Protein AF-A0A231PL87-F1 (afdb_monomer_lite)

pLDDT: mean 83.59, std 14.61, range [49.09, 95.31]

Secondary structure (DSSP, 8-state):
-----EEEEESSHHHHHHHHHHHHHHHTEEEEEEEE-TTSSSEEEEEEEPPSTT------

Sequence (60 aa):
MDDVVYMVRGGTREACQRELDRLCELLGARPTMRPTDGTGRGWVARAVPVPAAAVEPAEQ

Foldseek 3Di:
DDFDKDKFWDQDLVRRQVVVVVCCVVQVWAWPAHWDCVPDRTTMTMIGHDPPVPCPPPDD

Radius of gyration: 14.13 Å; chains: 1; bounding box: 34×26×38 Å

Structure (mmCIF, N/CA/C/O backbone):
data_AF-A0A231PL87-F1
#
_entry.id   AF-A0A231PL87-F1
#
loop_
_atom_site.group_PDB
_atom_site.id
_atom_site.type_symbol
_atom_site.label_atom_id
_atom_site.label_alt_id
_atom_site.label_comp_id
_atom_site.label_asym_id
_atom_site.label_entity_id
_atom_site.label_seq_id
_atom_site.pdbx_PDB_ins_code
_atom_site.Cartn_x
_atom_site.Cartn_y
_atom_site.Cartn_z
_atom_site.occupancy
_atom_site.B_iso_or_equiv
_atom_site.auth_seq_id
_atom_site.auth_comp_id
_atom_site.auth_asym_id
_atom_site.auth_atom_id
_atom_site.pdbx_PDB_model_num
ATOM 1 N N . MET A 1 1 ? -18.437 -9.084 -9.290 1.00 51.25 1 MET A N 1
ATOM 2 C CA . MET A 1 1 ? -17.469 -9.183 -8.184 1.00 51.25 1 MET A CA 1
ATOM 3 C C . MET A 1 1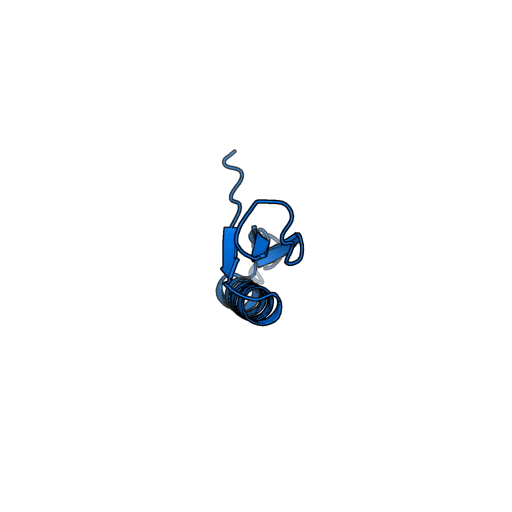 ? -16.400 -8.158 -8.497 1.00 51.25 1 MET A C 1
ATOM 5 O O . MET A 1 1 ? -15.858 -8.229 -9.590 1.00 51.25 1 MET A O 1
ATOM 9 N N . ASP A 1 2 ? -16.252 -7.134 -7.662 1.00 70.94 2 ASP A N 1
ATOM 10 C CA . ASP A 1 2 ? -15.251 -6.083 -7.877 1.00 70.94 2 ASP A CA 1
ATOM 11 C C . ASP A 1 2 ? -13.883 -6.609 -7.417 1.00 70.94 2 ASP A C 1
ATOM 13 O O . ASP A 1 2 ? -13.786 -7.161 -6.319 1.00 70.94 2 ASP A O 1
ATOM 17 N N . ASP A 1 3 ? -12.863 -6.514 -8.271 1.00 78.50 3 ASP A N 1
ATOM 18 C CA . ASP A 1 3 ? -11.502 -6.970 -7.967 1.00 78.50 3 ASP A CA 1
ATOM 19 C C . ASP A 1 3 ? -10.693 -5.761 -7.471 1.00 78.50 3 ASP A C 1
ATOM 21 O O . ASP A 1 3 ? -10.201 -4.941 -8.252 1.00 78.50 3 ASP A O 1
ATOM 25 N N . VAL A 1 4 ? -10.634 -5.589 -6.147 1.00 87.62 4 VAL A N 1
ATOM 26 C CA . VAL A 1 4 ? -9.978 -4.434 -5.521 1.00 87.62 4 VAL A CA 1
ATOM 27 C C . VAL A 1 4 ? -8.466 -4.655 -5.482 1.00 87.62 4 VAL A C 1
ATOM 29 O O . VAL A 1 4 ? -7.975 -5.584 -4.842 1.00 87.62 4 VAL A O 1
ATOM 32 N N . VAL A 1 5 ? -7.708 -3.749 -6.103 1.00 90.69 5 VAL A N 1
ATOM 33 C CA . VAL A 1 5 ? -6.238 -3.757 -6.076 1.00 90.69 5 VAL A CA 1
ATOM 34 C C . VAL A 1 5 ? -5.715 -2.412 -5.585 1.00 90.69 5 VAL A C 1
ATOM 36 O O . VAL A 1 5 ? -5.984 -1.364 -6.170 1.00 90.69 5 VAL A O 1
ATOM 39 N N . TYR A 1 6 ? -4.896 -2.444 -4.539 1.00 91.50 6 TYR A N 1
ATOM 40 C CA . TYR A 1 6 ? -4.178 -1.281 -4.035 1.00 91.50 6 TYR A CA 1
ATOM 41 C C . TYR A 1 6 ? -2.847 -1.126 -4.768 1.00 91.50 6 TYR A C 1
ATOM 43 O O . TYR A 1 6 ? -2.054 -2.066 -4.837 1.00 91.50 6 TYR A O 1
ATOM 51 N N . MET A 1 7 ? -2.577 0.068 -5.301 1.00 91.88 7 MET A N 1
ATOM 52 C CA . MET A 1 7 ? -1.309 0.397 -5.957 1.00 91.88 7 MET A CA 1
ATOM 53 C C . MET A 1 7 ? -0.553 1.471 -5.185 1.00 91.88 7 MET A C 1
ATOM 55 O O . MET A 1 7 ? -1.087 2.543 -4.911 1.00 91.88 7 MET A O 1
ATOM 59 N N . VAL A 1 8 ? 0.721 1.200 -4.914 1.00 92.38 8 VAL A N 1
ATOM 60 C CA . VAL A 1 8 ? 1.631 2.104 -4.210 1.00 92.38 8 VAL A CA 1
ATOM 61 C C . VAL A 1 8 ? 2.724 2.565 -5.162 1.00 92.38 8 VAL A C 1
ATOM 63 O O . VAL A 1 8 ? 3.294 1.758 -5.897 1.00 92.38 8 VAL A O 1
ATOM 66 N N . ARG A 1 9 ? 3.026 3.866 -5.141 1.00 92.00 9 ARG A N 1
ATOM 67 C CA . ARG A 1 9 ? 4.080 4.492 -5.947 1.00 92.00 9 ARG A CA 1
ATOM 68 C C . ARG A 1 9 ? 5.093 5.208 -5.064 1.00 92.00 9 ARG A C 1
ATOM 70 O O . ARG A 1 9 ? 4.708 5.942 -4.164 1.00 92.00 9 ARG A O 1
ATOM 77 N N . GLY A 1 10 ? 6.378 5.020 -5.352 1.00 90.12 10 GLY A N 1
ATOM 78 C CA . GLY A 1 10 ? 7.475 5.681 -4.646 1.00 90.12 10 GLY A CA 1
ATOM 79 C C . GLY A 1 10 ? 8.578 6.164 -5.585 1.00 90.12 10 GLY A C 1
ATOM 80 O O . GLY A 1 10 ? 8.808 5.586 -6.646 1.00 90.12 10 GLY A O 1
ATOM 81 N N . GLY A 1 11 ? 9.281 7.226 -5.181 1.00 90.69 11 GLY A N 1
ATOM 82 C CA . GLY A 1 11 ? 10.444 7.740 -5.917 1.00 90.69 11 GLY A CA 1
ATOM 83 C C . GLY A 1 11 ? 11.671 6.823 -5.836 1.00 90.69 11 GLY A C 1
ATOM 84 O O . GLY A 1 11 ? 12.504 6.826 -6.736 1.00 90.69 11 GLY A O 1
ATOM 85 N N . THR A 1 12 ? 11.754 5.994 -4.793 1.00 92.38 12 THR A N 1
ATOM 86 C CA . THR A 1 12 ? 12.794 4.975 -4.598 1.00 92.38 12 THR A CA 1
ATOM 87 C C . THR A 1 12 ? 12.168 3.633 -4.231 1.00 92.38 12 THR A C 1
ATOM 89 O O . THR A 1 12 ? 11.000 3.566 -3.823 1.00 92.38 12 THR A O 1
ATOM 92 N N . ARG A 1 13 ? 12.961 2.560 -4.343 1.00 91.75 13 ARG A N 1
ATOM 93 C CA . ARG A 1 13 ? 12.545 1.207 -3.972 1.00 91.75 13 ARG A CA 1
ATOM 94 C C . ARG A 1 13 ? 12.127 1.139 -2.510 1.00 91.75 13 ARG A C 1
ATOM 96 O O . ARG A 1 13 ? 11.052 0.620 -2.220 1.00 91.75 13 ARG A O 1
ATOM 103 N N . GLU A 1 14 ? 12.939 1.685 -1.602 1.00 93.88 14 GLU A N 1
ATOM 104 C CA . GLU A 1 14 ? 12.628 1.655 -0.169 1.00 93.88 14 GLU A CA 1
ATOM 105 C C . GLU A 1 14 ? 11.380 2.469 0.177 1.00 93.88 14 GLU A C 1
ATOM 107 O O . GLU A 1 14 ? 10.567 2.019 0.979 1.00 93.88 14 GLU A O 1
ATOM 112 N N . ALA A 1 15 ? 11.184 3.639 -0.444 1.00 92.56 15 ALA A N 1
ATOM 113 C CA . ALA A 1 15 ? 9.998 4.455 -0.190 1.00 92.56 15 ALA A CA 1
ATOM 114 C C . ALA A 1 15 ? 8.713 3.735 -0.630 1.00 92.56 15 ALA A C 1
ATOM 116 O O . ALA A 1 15 ? 7.722 3.748 0.096 1.00 92.56 15 ALA A O 1
ATOM 117 N N . CYS A 1 16 ? 8.752 3.062 -1.786 1.00 94.38 16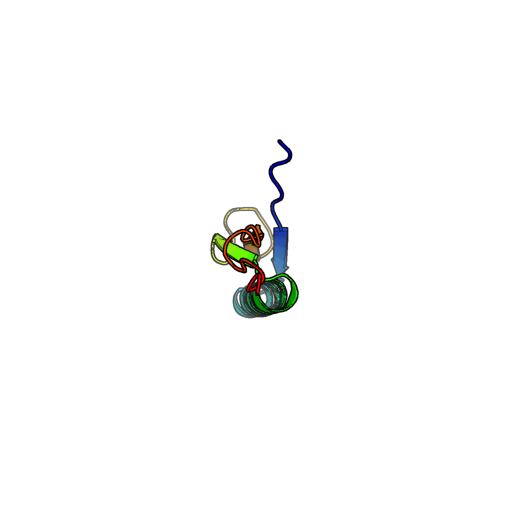 CYS A N 1
ATOM 118 C CA . CYS A 1 16 ? 7.643 2.244 -2.273 1.00 94.38 16 CYS A CA 1
ATOM 119 C C . CYS A 1 16 ? 7.387 1.035 -1.361 1.00 94.38 16 CYS A C 1
ATOM 121 O O . CYS A 1 16 ? 6.240 0.764 -1.017 1.00 94.38 16 CYS A O 1
ATOM 123 N N . GLN A 1 17 ? 8.444 0.344 -0.918 1.00 94.31 17 GLN A N 1
ATOM 124 C CA . GLN A 1 17 ? 8.318 -0.799 -0.011 1.00 94.31 17 GLN A CA 1
ATOM 125 C C . GLN A 1 17 ? 7.720 -0.403 1.342 1.00 94.31 17 GLN A C 1
ATOM 127 O O . GLN A 1 17 ? 6.856 -1.112 1.845 1.00 94.31 17 GLN A O 1
ATOM 132 N N . ARG A 1 18 ? 8.158 0.720 1.921 1.00 95.31 18 ARG A N 1
ATOM 133 C CA . ARG A 1 18 ? 7.664 1.208 3.214 1.00 95.31 18 ARG A CA 1
ATOM 134 C C . ARG A 1 18 ? 6.175 1.540 3.168 1.00 95.31 18 ARG A C 1
ATOM 136 O O . ARG A 1 18 ? 5.445 1.203 4.089 1.00 95.31 18 ARG A O 1
ATOM 143 N N . GLU A 1 19 ? 5.728 2.200 2.104 1.00 94.75 19 GLU A N 1
ATOM 144 C CA . GLU A 1 19 ? 4.315 2.555 1.959 1.00 94.75 19 GLU A CA 1
ATOM 145 C C . GLU A 1 19 ? 3.450 1.325 1.633 1.00 94.75 19 GLU A C 1
ATOM 147 O O . GLU A 1 19 ? 2.323 1.219 2.108 1.00 94.75 19 GLU A O 1
ATOM 152 N N . LEU A 1 20 ? 3.990 0.347 0.894 1.00 94.88 20 LEU A N 1
ATOM 153 C CA . LEU A 1 20 ? 3.336 -0.947 0.684 1.00 94.88 20 LEU A CA 1
ATOM 154 C C . LEU A 1 20 ? 3.118 -1.689 2.004 1.00 94.88 20 LEU A C 1
ATOM 156 O O . LEU A 1 20 ? 2.026 -2.201 2.232 1.00 94.88 20 LEU A O 1
ATOM 160 N N . ASP A 1 21 ? 4.146 -1.741 2.848 1.00 94.00 21 ASP A N 1
ATOM 161 C CA . ASP A 1 21 ? 4.095 -2.399 4.153 1.00 94.00 21 ASP A CA 1
ATOM 162 C C . ASP A 1 21 ? 3.047 -1.737 5.054 1.00 94.00 21 ASP A C 1
ATOM 164 O O . ASP A 1 21 ? 2.101 -2.390 5.491 1.00 94.00 21 ASP A O 1
ATOM 168 N N . ARG A 1 22 ? 3.107 -0.404 5.167 1.00 94.12 22 ARG A N 1
ATOM 169 C CA . ARG A 1 22 ? 2.127 0.395 5.910 1.00 94.12 22 ARG A CA 1
ATOM 170 C C . ARG A 1 22 ? 0.695 0.173 5.419 1.00 94.12 22 ARG A C 1
ATOM 172 O O . ARG A 1 22 ? -0.225 0.069 6.225 1.00 94.12 22 ARG A O 1
ATOM 179 N N . LEU A 1 23 ? 0.487 0.108 4.103 1.00 92.31 23 LEU A N 1
ATOM 180 C CA . LEU A 1 23 ? -0.827 -0.165 3.520 1.00 92.31 23 LEU A CA 1
ATOM 181 C C . LEU A 1 23 ? -1.321 -1.567 3.889 1.00 92.31 23 LEU A C 1
ATOM 183 O O . LEU A 1 23 ? -2.498 -1.737 4.206 1.00 92.31 23 LEU A O 1
ATOM 187 N N . CYS A 1 24 ? -0.433 -2.562 3.858 1.00 92.44 24 CYS A N 1
ATOM 188 C CA . CYS A 1 24 ? -0.762 -3.931 4.240 1.00 92.44 24 CYS A CA 1
ATOM 189 C C . CYS A 1 24 ? -1.140 -4.027 5.722 1.00 92.44 24 CYS A C 1
ATOM 191 O O . CYS A 1 24 ? -2.146 -4.658 6.035 1.00 92.44 24 CYS A O 1
ATOM 193 N N . GLU A 1 25 ? -0.409 -3.347 6.608 1.00 91.88 25 GLU A N 1
ATOM 194 C CA . GLU A 1 25 ? -0.730 -3.281 8.038 1.00 91.88 25 GLU A CA 1
ATOM 195 C C . GLU A 1 25 ? -2.074 -2.590 8.306 1.00 91.88 25 GLU A C 1
ATOM 197 O O . GLU A 1 25 ? -2.891 -3.103 9.067 1.00 91.88 25 GLU A O 1
ATOM 202 N N . LEU A 1 26 ? -2.333 -1.446 7.664 1.00 91.12 26 LEU A N 1
ATOM 203 C CA . LEU A 1 26 ? -3.544 -0.656 7.908 1.00 91.12 26 LEU A CA 1
ATOM 204 C C . LEU A 1 26 ? -4.815 -1.309 7.362 1.00 91.12 26 LEU A C 1
ATOM 206 O O . LEU A 1 26 ? -5.878 -1.179 7.964 1.00 91.12 26 LEU A O 1
ATOM 210 N N . LEU A 1 27 ? -4.721 -1.958 6.201 1.00 89.38 27 LEU A N 1
ATOM 211 C CA . LEU A 1 27 ? -5.882 -2.495 5.486 1.00 89.38 27 LEU A CA 1
ATOM 212 C C . LEU A 1 27 ? -6.013 -4.017 5.610 1.00 89.38 27 LEU A C 1
ATOM 214 O O . LEU A 1 27 ? -6.907 -4.595 4.996 1.00 89.38 27 LEU A O 1
ATOM 218 N N . GLY A 1 28 ? -5.108 -4.681 6.339 1.00 89.56 28 GLY A N 1
ATOM 219 C CA . GLY A 1 28 ? -5.026 -6.145 6.349 1.00 89.56 28 GLY A CA 1
ATOM 220 C C . GLY A 1 28 ? -4.805 -6.718 4.945 1.00 89.56 28 GLY A C 1
ATOM 221 O O . GLY A 1 28 ? -5.284 -7.803 4.618 1.00 89.56 28 GLY A O 1
ATOM 222 N N . ALA A 1 29 ? -4.141 -5.958 4.074 1.00 91.75 29 ALA A N 1
ATOM 223 C CA . ALA A 1 29 ? -3.899 -6.351 2.696 1.00 91.75 29 ALA A CA 1
ATOM 224 C C . ALA A 1 29 ? -2.654 -7.240 2.591 1.00 91.75 29 ALA A C 1
ATOM 226 O O . ALA A 1 29 ? -1.792 -7.262 3.470 1.00 91.75 29 ALA A O 1
ATOM 227 N N . ARG A 1 30 ? -2.545 -7.981 1.487 1.00 91.75 30 ARG A N 1
ATOM 228 C CA . ARG A 1 30 ? -1.360 -8.777 1.161 1.00 91.75 30 ARG A CA 1
ATOM 229 C C . ARG A 1 30 ? -0.682 -8.259 -0.099 1.00 91.75 30 ARG A C 1
ATOM 231 O O . ARG A 1 30 ? -1.365 -8.046 -1.104 1.00 91.75 30 ARG A O 1
ATOM 238 N N . PRO A 1 31 ? 0.653 -8.104 -0.090 1.00 92.62 31 PRO A N 1
ATOM 239 C CA . PRO A 1 31 ? 1.384 -7.673 -1.267 1.00 92.62 31 PRO A CA 1
ATOM 240 C C . PRO A 1 31 ? 1.350 -8.778 -2.328 1.00 92.62 31 PRO A C 1
ATOM 242 O O . PRO A 1 31 ? 1.797 -9.899 -2.092 1.00 92.62 31 PRO A O 1
ATOM 245 N N . THR A 1 32 ? 0.842 -8.450 -3.512 1.00 93.19 32 THR A N 1
ATOM 246 C CA . THR A 1 32 ? 0.842 -9.341 -4.684 1.00 93.19 32 THR A CA 1
ATOM 247 C C . THR A 1 32 ? 2.002 -9.042 -5.620 1.00 93.19 32 THR A C 1
ATOM 249 O O . THR A 1 32 ? 2.440 -9.908 -6.372 1.00 93.19 32 THR A O 1
ATOM 252 N N . MET A 1 33 ? 2.539 -7.823 -5.554 1.00 91.94 33 MET A N 1
ATOM 253 C CA . MET A 1 33 ? 3.634 -7.371 -6.399 1.00 91.94 33 MET A CA 1
ATOM 254 C C . MET A 1 33 ? 4.587 -6.506 -5.583 1.00 91.94 33 MET A C 1
ATOM 256 O O . MET A 1 33 ? 4.206 -5.454 -5.067 1.00 91.94 33 MET A O 1
ATOM 260 N N . ARG A 1 34 ? 5.840 -6.956 -5.480 1.00 90.88 34 ARG A N 1
ATOM 261 C CA . ARG A 1 34 ? 6.920 -6.189 -4.849 1.00 90.88 34 ARG A CA 1
ATOM 262 C C . ARG A 1 34 ? 7.273 -4.957 -5.695 1.00 90.88 34 ARG A C 1
ATOM 264 O O . ARG A 1 34 ? 7.015 -4.975 -6.900 1.00 90.88 34 ARG A O 1
ATOM 271 N N . PRO A 1 35 ? 7.894 -3.924 -5.094 1.00 92.44 35 PRO A N 1
ATOM 272 C CA . PRO A 1 35 ? 8.332 -2.740 -5.819 1.00 92.44 35 PRO A CA 1
ATOM 273 C C . PRO A 1 35 ? 9.166 -3.096 -7.052 1.00 92.44 35 PRO A C 1
ATOM 275 O O . PRO A 1 35 ? 10.198 -3.761 -6.937 1.00 92.44 35 PRO A O 1
ATOM 278 N N . THR A 1 36 ? 8.738 -2.613 -8.214 1.00 91.88 36 THR A N 1
ATOM 279 C CA . THR A 1 36 ? 9.476 -2.700 -9.479 1.00 91.88 36 THR A CA 1
ATOM 280 C C . THR A 1 36 ? 9.427 -1.369 -10.220 1.00 91.88 36 THR A C 1
ATOM 282 O O . THR A 1 36 ? 8.444 -0.633 -10.125 1.00 91.88 36 THR A O 1
ATOM 285 N N . ASP A 1 37 ? 10.490 -1.059 -10.953 1.00 89.38 37 ASP A N 1
ATOM 286 C CA . ASP A 1 37 ? 10.635 0.132 -11.790 1.00 89.38 37 ASP A CA 1
ATOM 287 C C . ASP A 1 37 ? 10.203 -0.087 -13.254 1.00 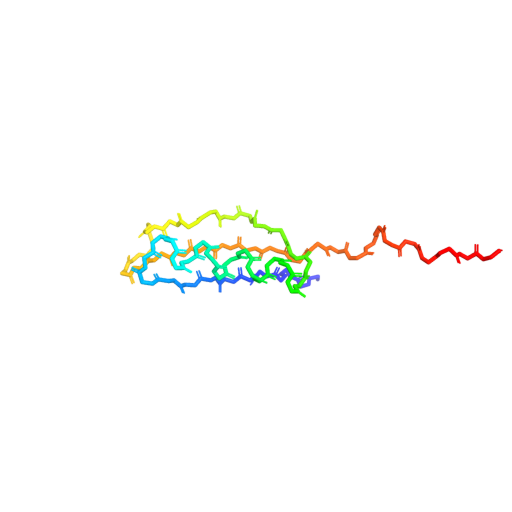89.38 37 ASP A C 1
ATOM 289 O O . ASP A 1 37 ? 10.205 0.845 -14.055 1.00 89.38 37 ASP A O 1
ATOM 293 N N . GLY A 1 38 ? 9.745 -1.295 -13.611 1.00 76.75 38 GLY A N 1
ATOM 294 C CA . GLY A 1 38 ? 9.414 -1.673 -14.993 1.00 76.75 38 GLY A CA 1
ATOM 295 C C . GLY A 1 38 ? 8.252 -0.908 -15.649 1.00 76.75 38 GLY A C 1
ATOM 296 O O . GLY A 1 38 ? 7.956 -1.136 -16.818 1.00 76.75 38 GLY A O 1
ATOM 297 N N . THR A 1 39 ? 7.579 -0.009 -14.925 1.00 71.19 39 THR A N 1
ATOM 298 C CA . THR A 1 39 ? 6.412 0.755 -15.403 1.00 71.19 39 THR A CA 1
ATOM 299 C C . THR A 1 39 ? 6.681 2.247 -15.655 1.00 71.19 39 THR A C 1
ATOM 301 O O . THR A 1 39 ? 5.740 2.974 -15.968 1.00 71.19 39 THR A O 1
ATOM 304 N N . GLY A 1 40 ? 7.923 2.737 -15.519 1.00 74.75 40 GLY A N 1
ATOM 305 C CA . GLY A 1 40 ? 8.293 4.121 -15.860 1.00 74.75 40 GLY A CA 1
ATOM 306 C C . GLY A 1 40 ? 9.201 4.809 -14.833 1.00 74.75 40 GLY A C 1
ATOM 307 O O . GLY A 1 40 ? 10.020 4.171 -14.184 1.00 74.75 40 GLY A O 1
ATOM 308 N N . ARG A 1 41 ? 9.078 6.140 -14.677 1.00 78.06 41 ARG A N 1
ATOM 309 C CA . ARG A 1 41 ? 9.851 6.902 -13.673 1.00 78.06 41 ARG A CA 1
ATOM 310 C C . ARG A 1 41 ? 9.283 6.692 -12.269 1.00 78.06 41 ARG A C 1
ATOM 312 O O . ARG A 1 41 ? 8.495 7.502 -11.788 1.00 78.06 41 ARG A O 1
ATOM 319 N N . GLY A 1 42 ? 9.695 5.611 -11.622 1.00 86.62 42 GLY A N 1
ATOM 320 C CA . GLY A 1 42 ? 9.391 5.348 -10.221 1.00 86.62 42 GLY A CA 1
ATOM 321 C C . GLY A 1 42 ? 9.113 3.881 -9.948 1.00 86.62 42 GLY A C 1
ATOM 322 O O . GLY A 1 42 ? 8.997 3.065 -10.856 1.00 86.62 42 GLY A O 1
ATOM 323 N N . TRP A 1 43 ? 8.991 3.569 -8.668 1.00 93.62 43 TRP A N 1
ATOM 324 C CA . TRP A 1 43 ? 8.756 2.223 -8.176 1.00 93.62 43 TRP A CA 1
ATOM 325 C C . TRP A 1 43 ? 7.270 2.018 -7.928 1.00 93.62 43 TRP A C 1
ATOM 327 O O . TRP A 1 43 ? 6.628 2.855 -7.289 1.00 93.62 43 TRP A O 1
ATOM 337 N N . VAL A 1 44 ? 6.734 0.908 -8.427 1.00 93.38 44 VAL A N 1
ATOM 338 C CA . VAL A 1 44 ? 5.337 0.511 -8.253 1.00 93.38 44 VAL A CA 1
ATOM 339 C C . VAL A 1 44 ? 5.267 -0.820 -7.526 1.00 93.38 44 VAL A C 1
ATOM 341 O O . VAL A 1 44 ? 5.963 -1.767 -7.886 1.00 93.38 44 VAL A O 1
ATOM 344 N N . ALA A 1 45 ? 4.380 -0.901 -6.542 1.00 94.38 45 ALA A N 1
ATOM 345 C CA . ALA A 1 45 ? 4.006 -2.132 -5.863 1.00 94.38 45 ALA A CA 1
ATOM 346 C C . ALA A 1 45 ? 2.484 -2.284 -5.827 1.00 94.38 45 ALA A C 1
ATOM 348 O O . ALA A 1 45 ? 1.747 -1.303 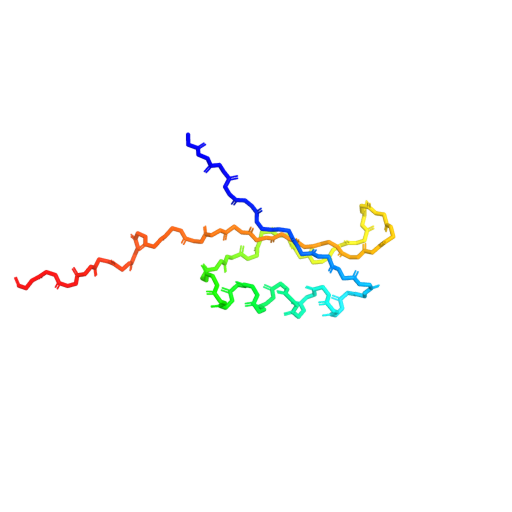-5.983 1.00 94.38 45 ALA A O 1
ATOM 349 N N . ARG A 1 46 ? 2.011 -3.517 -5.625 1.00 93.69 46 ARG A N 1
ATOM 350 C CA . ARG A 1 46 ? 0.579 -3.823 -5.537 1.00 93.69 46 ARG A CA 1
ATOM 351 C C . ARG A 1 46 ? 0.266 -4.724 -4.355 1.00 93.69 46 ARG A C 1
ATOM 353 O O . ARG A 1 46 ? 1.053 -5.611 -4.018 1.00 93.69 46 ARG A O 1
ATOM 360 N N . ALA A 1 47 ? -0.909 -4.517 -3.784 1.00 94.38 47 ALA A N 1
ATOM 361 C CA . ALA A 1 47 ? -1.494 -5.364 -2.761 1.00 94.38 47 ALA A CA 1
ATOM 362 C C . ALA A 1 47 ? -2.978 -5.593 -3.046 1.00 94.38 47 ALA A C 1
ATOM 364 O O . ALA A 1 47 ? -3.620 -4.787 -3.716 1.00 94.38 47 ALA A O 1
ATOM 365 N N . VAL A 1 48 ? -3.518 -6.685 -2.523 1.00 93.69 48 VAL A N 1
ATOM 366 C CA . VAL A 1 48 ? -4.954 -6.987 -2.560 1.00 93.69 48 VAL A CA 1
ATOM 367 C C . VAL A 1 48 ? -5.472 -7.102 -1.131 1.00 93.69 48 VAL A C 1
ATOM 369 O O . VAL A 1 48 ? -4.726 -7.572 -0.263 1.00 93.69 48 VAL A O 1
ATOM 372 N N . PRO A 1 49 ? -6.710 -6.673 -0.847 1.00 90.69 49 PRO A N 1
ATOM 373 C CA . PRO A 1 49 ? -7.310 -6.904 0.457 1.00 90.69 49 PRO A CA 1
ATOM 374 C C . PRO A 1 49 ? -7.393 -8.410 0.713 1.00 90.69 49 PRO A C 1
ATOM 376 O O . PRO A 1 49 ? -7.780 -9.179 -0.169 1.00 90.69 49 PRO A O 1
ATOM 379 N N . VAL A 1 50 ? -7.031 -8.843 1.920 1.00 84.44 50 VAL A N 1
ATOM 380 C CA . VAL A 1 50 ? -7.359 -10.203 2.347 1.00 84.44 50 VAL A CA 1
ATOM 381 C C . VAL A 1 50 ? -8.817 -10.173 2.792 1.00 84.44 50 VAL A C 1
ATOM 383 O O . VAL A 1 50 ? -9.149 -9.383 3.677 1.00 84.44 50 VAL A O 1
ATOM 386 N N . PRO A 1 51 ? -9.709 -10.976 2.188 1.00 67.62 51 PRO A N 1
ATOM 387 C CA . PRO A 1 51 ? -11.085 -11.035 2.647 1.00 67.62 51 PRO A CA 1
ATOM 388 C C . PRO A 1 51 ? -11.086 -11.442 4.120 1.00 67.62 51 PRO A C 1
ATOM 390 O O . PRO A 1 51 ? -10.482 -12.447 4.492 1.00 67.62 51 PRO A O 1
ATOM 393 N N . ALA A 1 52 ? -11.790 -10.676 4.952 1.00 61.06 52 ALA A N 1
ATOM 394 C CA . ALA A 1 52 ? -11.914 -10.905 6.393 1.00 61.06 52 ALA A CA 1
ATOM 395 C C . ALA A 1 52 ? -12.637 -12.223 6.764 1.00 61.06 52 ALA A C 1
ATOM 397 O O . ALA A 1 52 ? -12.938 -12.452 7.929 1.00 61.06 52 ALA A O 1
ATOM 398 N N . ALA A 1 53 ? -12.883 -13.120 5.804 1.00 55.34 53 ALA A N 1
ATOM 399 C CA . ALA A 1 53 ? -13.595 -14.389 5.957 1.00 55.34 53 ALA A CA 1
ATOM 400 C C . ALA A 1 53 ? -12.844 -15.461 6.784 1.00 55.34 53 ALA A C 1
ATOM 402 O O . ALA A 1 53 ? -13.132 -16.644 6.656 1.00 55.34 53 ALA A O 1
ATOM 403 N N . ALA A 1 54 ? -11.884 -15.070 7.624 1.00 53.06 54 ALA A N 1
ATOM 404 C CA . ALA A 1 54 ? -11.236 -15.947 8.602 1.00 53.06 54 ALA A CA 1
ATOM 405 C C . ALA A 1 54 ? -11.209 -15.349 10.021 1.00 53.06 54 ALA A C 1
ATOM 407 O O . ALA A 1 54 ? -10.463 -15.814 10.877 1.00 53.06 54 ALA A O 1
ATOM 408 N N . VAL A 1 55 ? -12.016 -14.321 10.282 1.00 52.81 55 VAL A N 1
ATOM 409 C CA . VAL A 1 55 ? -12.516 -14.048 11.630 1.00 52.81 55 VAL A CA 1
ATOM 410 C C . VAL A 1 55 ? -13.985 -14.423 11.620 1.00 52.81 55 VAL A C 1
ATOM 412 O O . VAL A 1 55 ? -14.859 -13.578 11.447 1.00 52.81 55 VAL A O 1
ATOM 415 N N . GLU A 1 56 ? -14.256 -15.723 11.748 1.00 54.28 56 GLU A N 1
ATOM 416 C CA . GLU A 1 56 ? -15.556 -16.120 12.273 1.00 54.28 56 GLU A CA 1
ATOM 417 C C . GLU A 1 56 ? -15.681 -15.428 13.639 1.00 54.28 56 GLU A C 1
ATOM 419 O O . GLU A 1 56 ? -14.783 -15.588 14.477 1.00 54.28 56 GLU A O 1
ATOM 424 N N . PRO A 1 57 ? -1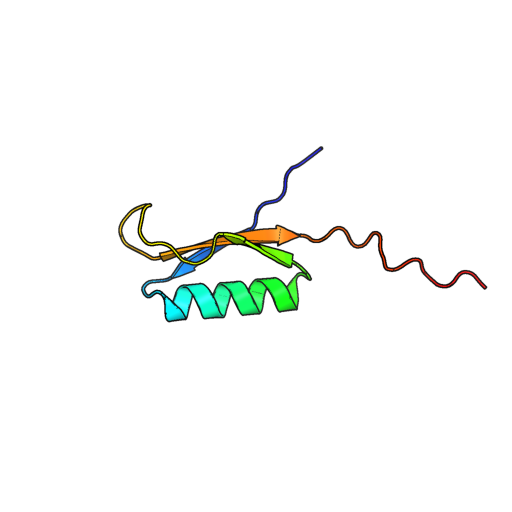6.700 -14.585 13.881 1.00 49.09 57 PRO A N 1
ATOM 425 C CA . PRO A 1 57 ? -17.003 -14.218 15.249 1.00 49.09 57 PRO A CA 1
ATOM 426 C C . PRO A 1 57 ? -17.271 -15.533 15.976 1.00 49.09 57 PRO A C 1
ATOM 428 O O . PRO A 1 57 ? -18.028 -16.366 15.483 1.00 49.09 57 PRO A O 1
ATOM 431 N N . ALA A 1 58 ? -16.606 -15.743 17.109 1.00 56.72 58 ALA A N 1
ATOM 432 C CA . ALA A 1 58 ? -16.990 -16.791 18.035 1.00 56.72 58 ALA A CA 1
ATOM 433 C C . ALA A 1 58 ? -18.474 -16.576 18.379 1.00 56.72 58 ALA A C 1
ATOM 435 O O . ALA A 1 58 ? -18.811 -15.688 19.164 1.00 56.72 58 ALA A O 1
ATOM 436 N N . GLU A 1 59 ? -19.357 -17.313 17.708 1.00 54.34 59 GLU A N 1
ATOM 437 C CA . GLU A 1 59 ? -20.755 -17.428 18.086 1.00 54.34 59 GLU A CA 1
ATOM 438 C C . GLU A 1 59 ? -20.822 -18.432 19.242 1.00 54.34 59 GLU A C 1
ATOM 440 O O . GLU A 1 59 ? -20.090 -19.424 19.266 1.00 54.34 59 GLU A O 1
ATOM 445 N N . GLN A 1 60 ? -21.582 -18.033 20.258 1.00 52.84 60 GLN A N 1
ATOM 446 C CA . GLN A 1 60 ? -21.483 -18.460 21.653 1.00 52.84 60 GLN A CA 1
ATOM 447 C C . GLN A 1 60 ? -22.017 -19.862 21.940 1.00 52.84 60 GLN A C 1
ATOM 449 O O . GLN A 1 60 ? -22.971 -20.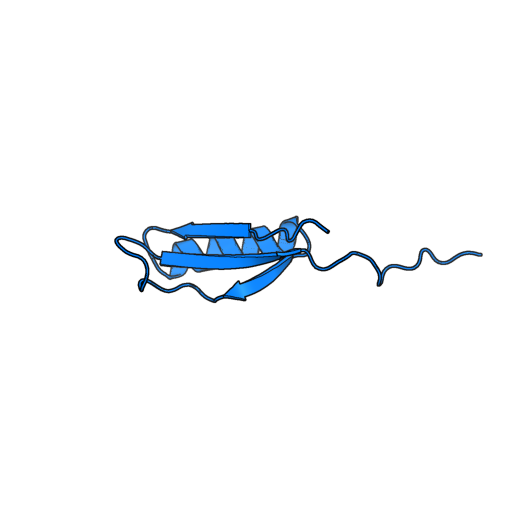290 21.255 1.00 52.84 60 GLN A O 1
#